Protein AF-A0A367JF82-F1 (afdb_monomer_lite)

Secondary structure (DSSP, 8-state):
-HHHHHHHHHHHHHHHHHHHHHHHHHHHHHSSHHHHHHHIIIIIHHHHHHHHHHHHHHHHHHHHH--GGGHHHHHHHHHHHHHHHHHHHHHHHHHHHHHHHHHHTT-TTHHHHH--

Organism: Rhizopus azygosporus (NCBI:txid86630)

Sequence (116 aa):
MAIKRMATDQLLFAPMGLVLFFTVMGLAETGKWEGVKEKFRDAYTPALITNYEVWPAVQFINFKWMPLQYRLPFVSSLGILWNAYLSWLNNASKQEEYVLSKLDKKDPNLEVIQSA

Structure (mmCIF, N/CA/C/O backbone):
data_AF-A0A367JF82-F1
#
_entry.id   AF-A0A367JF82-F1
#
loop_
_atom_site.group_PDB
_atom_site.id
_atom_site.type_symbol
_atom_site.label_atom_id
_atom_site.label_alt_id
_atom_site.label_comp_id
_atom_site.label_asym_id
_atom_site.label_entity_id
_atom_site.label_seq_id
_atom_site.pdbx_PDB_ins_code
_atom_site.Cartn_x
_atom_site.Cartn_y
_atom_site.Cartn_z
_atom_site.occupancy
_atom_site.B_iso_or_equiv
_atom_site.auth_seq_id
_atom_site.auth_comp_id
_atom_site.auth_asym_id
_atom_site.auth_atom_id
_atom_site.pdbx_PDB_model_num
ATOM 1 N N . MET A 1 1 ? 24.447 -8.808 -5.806 1.00 47.78 1 MET A N 1
ATOM 2 C CA . MET A 1 1 ? 24.189 -8.465 -4.383 1.00 47.78 1 MET A CA 1
ATOM 3 C C . MET A 1 1 ? 23.256 -7.266 -4.209 1.00 47.78 1 MET A C 1
ATOM 5 O O . MET A 1 1 ? 22.361 -7.358 -3.379 1.00 47.78 1 MET A O 1
ATOM 9 N N . ALA A 1 2 ? 23.391 -6.191 -4.997 1.00 52.75 2 ALA A N 1
ATOM 10 C CA . ALA A 1 2 ? 22.547 -4.992 -4.878 1.00 52.75 2 ALA A CA 1
ATOM 11 C C . ALA A 1 2 ? 21.037 -5.249 -5.071 1.00 52.75 2 ALA A C 1
ATOM 13 O O . ALA A 1 2 ? 20.241 -4.765 -4.281 1.00 52.75 2 ALA A O 1
ATOM 14 N N . ILE A 1 3 ? 20.640 -6.086 -6.039 1.00 54.09 3 ILE A N 1
ATOM 15 C CA . ILE A 1 3 ? 19.218 -6.375 -6.323 1.00 54.09 3 ILE A CA 1
ATOM 16 C C . ILE A 1 3 ? 18.534 -7.114 -5.162 1.00 54.09 3 ILE A C 1
ATOM 18 O O . ILE A 1 3 ? 17.391 -6.819 -4.847 1.00 54.09 3 ILE A O 1
ATOM 22 N N . LYS A 1 4 ? 19.238 -8.025 -4.473 1.00 47.69 4 LYS A N 1
ATOM 23 C CA . LYS A 1 4 ? 18.690 -8.746 -3.311 1.00 47.69 4 LYS A CA 1
ATOM 24 C C . LYS A 1 4 ? 18.482 -7.799 -2.126 1.00 47.69 4 LYS A C 1
ATOM 26 O O . LYS A 1 4 ? 17.432 -7.843 -1.511 1.00 47.69 4 LYS A O 1
ATOM 31 N N . ARG A 1 5 ? 19.435 -6.892 -1.867 1.00 53.84 5 ARG A N 1
ATOM 32 C CA . ARG A 1 5 ? 19.291 -5.831 -0.854 1.00 53.84 5 ARG A CA 1
ATOM 33 C C . ARG A 1 5 ? 18.180 -4.838 -1.204 1.00 53.84 5 ARG A C 1
ATOM 35 O O . ARG A 1 5 ? 17.398 -4.511 -0.331 1.00 53.84 5 ARG A O 1
ATOM 42 N N . MET A 1 6 ? 18.073 -4.425 -2.467 1.00 53.12 6 MET A N 1
ATOM 43 C CA . MET A 1 6 ? 17.038 -3.497 -2.938 1.00 53.12 6 MET A CA 1
ATOM 44 C C . MET A 1 6 ? 15.639 -4.122 -2.902 1.00 53.12 6 MET A C 1
ATOM 46 O O . MET A 1 6 ? 14.682 -3.455 -2.534 1.00 53.12 6 MET A O 1
ATOM 50 N N . ALA A 1 7 ? 15.520 -5.409 -3.240 1.00 56.19 7 ALA A N 1
ATOM 51 C CA . ALA A 1 7 ? 14.273 -6.153 -3.115 1.00 56.19 7 ALA A CA 1
ATOM 52 C C . ALA A 1 7 ? 13.877 -6.330 -1.645 1.00 56.19 7 ALA A C 1
ATOM 54 O O . ALA A 1 7 ? 12.709 -6.170 -1.323 1.00 56.19 7 ALA A O 1
ATOM 55 N N . THR A 1 8 ? 14.833 -6.607 -0.752 1.00 53.09 8 THR A N 1
ATOM 56 C CA . THR A 1 8 ? 14.589 -6.679 0.695 1.00 53.09 8 THR A CA 1
ATOM 57 C C . THR A 1 8 ? 14.208 -5.318 1.285 1.00 53.09 8 THR A C 1
ATOM 59 O O . THR A 1 8 ? 13.278 -5.267 2.080 1.00 53.09 8 THR A O 1
ATOM 62 N N . ASP A 1 9 ? 14.836 -4.224 0.848 1.00 52.16 9 ASP A N 1
ATOM 63 C CA . ASP A 1 9 ? 14.429 -2.865 1.228 1.00 52.16 9 ASP A CA 1
ATOM 64 C C . ASP A 1 9 ? 13.013 -2.563 0.731 1.00 52.16 9 ASP A C 1
ATOM 66 O O . ASP A 1 9 ? 12.164 -2.181 1.522 1.00 52.16 9 ASP A O 1
ATOM 70 N N . GLN A 1 10 ? 12.702 -2.813 -0.544 1.00 50.78 10 GLN A N 1
ATOM 71 C CA . GLN A 1 10 ? 11.373 -2.561 -1.120 1.00 50.78 10 GLN A CA 1
ATOM 72 C C . GLN A 1 10 ? 10.275 -3.447 -0.499 1.00 50.78 10 GLN A C 1
ATOM 74 O O . GLN A 1 10 ? 9.173 -2.965 -0.264 1.00 50.78 10 GLN A O 1
ATOM 79 N N . LEU A 1 11 ? 10.568 -4.714 -0.181 1.00 55.91 11 LEU A N 1
ATOM 80 C CA . LEU A 1 11 ? 9.612 -5.667 0.405 1.00 55.91 11 LEU A CA 1
ATOM 81 C C . LEU A 1 11 ? 9.409 -5.510 1.913 1.00 55.91 11 LEU A C 1
ATOM 83 O O . LEU A 1 11 ? 8.411 -6.019 2.412 1.00 55.91 11 LEU A O 1
ATOM 87 N N . LEU A 1 12 ? 10.325 -4.854 2.635 1.00 56.69 12 LEU A N 1
ATOM 88 C CA . LEU A 1 12 ? 10.176 -4.557 4.067 1.00 56.69 12 LEU A CA 1
ATOM 89 C C . LEU A 1 12 ? 9.693 -3.120 4.304 1.00 56.69 12 LEU A C 1
ATOM 91 O O . LEU A 1 12 ? 8.866 -2.900 5.187 1.00 56.69 12 LEU A O 1
ATOM 95 N N . PHE A 1 13 ? 10.120 -2.146 3.492 1.00 63.72 13 PHE A N 1
ATOM 96 C CA . PHE A 1 13 ? 9.597 -0.779 3.576 1.00 63.72 13 PHE A CA 1
ATOM 97 C C . PHE A 1 13 ? 8.172 -0.652 3.046 1.00 63.72 13 PHE A C 1
ATOM 99 O O . PHE A 1 13 ? 7.429 0.159 3.583 1.00 63.72 13 PHE A O 1
ATOM 106 N N . ALA A 1 14 ? 7.758 -1.424 2.035 1.00 63.47 14 ALA A N 1
ATOM 107 C CA . ALA A 1 14 ? 6.375 -1.385 1.553 1.00 63.47 14 ALA A CA 1
ATOM 108 C C . ALA A 1 14 ? 5.347 -1.797 2.630 1.00 63.47 14 ALA A C 1
ATOM 110 O O . ALA A 1 14 ? 4.432 -1.009 2.884 1.00 63.47 14 ALA A O 1
ATOM 111 N N . PRO A 1 15 ? 5.487 -2.946 3.326 1.00 64.88 15 PRO A N 1
ATOM 112 C CA . PRO A 1 15 ? 4.584 -3.301 4.414 1.00 64.88 15 PRO A CA 1
ATOM 113 C C . PRO A 1 15 ? 4.736 -2.350 5.599 1.00 64.88 15 PRO A C 1
ATOM 115 O O . PRO A 1 15 ? 3.719 -1.917 6.122 1.00 64.88 15 PRO A O 1
ATOM 118 N N . MET A 1 16 ? 5.948 -1.926 5.986 1.00 68.44 16 MET A N 1
ATOM 119 C CA . MET A 1 16 ? 6.095 -0.939 7.069 1.00 68.44 16 MET A CA 1
ATOM 120 C C . MET A 1 16 ? 5.489 0.429 6.723 1.00 68.44 16 MET A C 1
ATOM 122 O O . MET A 1 16 ? 4.905 1.077 7.587 1.00 68.44 16 MET A O 1
ATOM 126 N N . GLY A 1 17 ? 5.576 0.860 5.467 1.00 69.88 17 GLY A N 1
ATOM 127 C CA . GLY A 1 17 ? 4.958 2.087 4.973 1.00 69.88 17 GLY A CA 1
ATOM 128 C C . GLY A 1 17 ? 3.434 1.995 4.965 1.00 69.88 17 GLY A C 1
ATOM 129 O O . GLY A 1 17 ? 2.770 2.936 5.389 1.00 69.88 17 GLY A O 1
ATOM 130 N N . LEU A 1 18 ? 2.876 0.847 4.568 1.00 71.81 18 LEU A N 1
ATOM 131 C CA . LEU A 1 18 ? 1.442 0.563 4.676 1.00 71.81 18 LEU A CA 1
ATOM 132 C C . LEU A 1 18 ? 0.981 0.515 6.136 1.00 71.81 18 LEU A C 1
ATOM 134 O O . LEU A 1 18 ? -0.025 1.137 6.468 1.00 71.81 18 LEU A O 1
ATOM 138 N N . VAL A 1 19 ? 1.732 -0.159 7.015 1.00 75.50 19 VAL A N 1
ATOM 139 C CA . VAL A 1 19 ? 1.474 -0.197 8.464 1.00 75.50 19 VAL A CA 1
ATOM 140 C C . VAL A 1 19 ? 1.423 1.225 9.009 1.00 75.50 19 VAL A C 1
ATOM 142 O O . VAL A 1 19 ? 0.455 1.590 9.673 1.00 75.50 19 VAL A O 1
ATOM 145 N N . LEU A 1 20 ? 2.429 2.047 8.702 1.00 78.38 20 LEU A N 1
ATOM 146 C CA . LEU A 1 20 ? 2.506 3.428 9.168 1.00 78.38 20 LEU A CA 1
ATOM 147 C C . LEU A 1 20 ? 1.352 4.271 8.612 1.00 78.38 20 LEU A C 1
ATOM 149 O O . LEU A 1 20 ? 0.711 4.995 9.368 1.00 78.38 20 LEU A O 1
ATOM 153 N N . PHE A 1 21 ? 1.045 4.142 7.321 1.00 77.31 21 PHE A N 1
ATOM 154 C CA . PHE A 1 21 ? -0.040 4.871 6.665 1.00 77.31 21 PHE A CA 1
ATOM 155 C C . PHE A 1 21 ? -1.402 4.565 7.297 1.00 77.31 21 PHE A C 1
ATOM 157 O O . PHE A 1 21 ? -2.121 5.487 7.685 1.00 77.31 21 PHE A O 1
ATOM 164 N N . PHE A 1 22 ? -1.737 3.284 7.468 1.00 71.19 22 PHE A N 1
ATOM 165 C CA . PHE A 1 22 ? -2.996 2.879 8.094 1.00 71.19 22 PHE A CA 1
ATOM 166 C C . PHE A 1 22 ? -3.033 3.183 9.596 1.00 71.19 22 PHE A C 1
ATOM 168 O O . PHE A 1 22 ? -4.092 3.542 10.103 1.00 71.19 22 PHE A O 1
ATOM 175 N N . THR A 1 23 ? -1.896 3.128 10.297 1.00 75.25 23 THR A N 1
ATOM 176 C CA . THR A 1 23 ? -1.806 3.521 11.715 1.00 75.25 23 THR A CA 1
ATOM 177 C C . THR A 1 23 ? -2.059 5.018 11.892 1.00 75.25 23 THR A C 1
ATOM 179 O O . THR A 1 23 ? -2.869 5.409 12.731 1.00 75.25 23 THR A O 1
ATOM 182 N N . VAL A 1 24 ? -1.420 5.862 11.075 1.00 78.25 24 VAL A N 1
ATOM 183 C CA . VAL A 1 24 ? -1.610 7.320 11.109 1.00 78.25 24 VAL A CA 1
ATOM 184 C C . VAL A 1 24 ? -3.031 7.688 10.690 1.00 78.25 24 VAL A C 1
ATOM 186 O O . VAL A 1 24 ? -3.661 8.484 11.378 1.00 78.25 24 VAL A O 1
ATOM 189 N N . MET A 1 25 ? -3.578 7.084 9.628 1.00 72.06 25 MET A N 1
ATOM 190 C CA . MET A 1 25 ? -4.978 7.311 9.245 1.00 72.06 25 MET A CA 1
ATOM 191 C C . MET A 1 25 ? -5.969 6.829 10.303 1.00 72.06 25 MET A C 1
ATOM 193 O O . MET A 1 25 ? -6.969 7.498 10.531 1.00 72.06 25 MET A O 1
ATOM 197 N N . GLY A 1 26 ? -5.734 5.676 10.929 1.00 70.75 26 GLY A N 1
ATOM 198 C CA . GLY A 1 26 ? -6.596 5.171 11.996 1.00 70.75 26 GLY A CA 1
ATOM 199 C C . GLY A 1 26 ? -6.607 6.125 13.187 1.00 70.75 26 GLY A C 1
ATOM 200 O O . GLY A 1 26 ? -7.670 6.564 13.609 1.00 70.75 26 GLY A O 1
ATOM 201 N N . LEU A 1 27 ? -5.427 6.541 13.658 1.00 75.62 27 LEU A N 1
ATOM 202 C CA . LEU A 1 27 ? -5.308 7.498 14.761 1.00 75.62 27 LEU A CA 1
ATOM 203 C C . LEU A 1 27 ? -5.908 8.867 14.417 1.00 75.62 27 LEU A C 1
ATOM 205 O O . LEU A 1 27 ? -6.569 9.461 15.263 1.00 75.62 27 LEU A O 1
ATOM 209 N N . ALA A 1 28 ? -5.702 9.361 13.195 1.00 76.62 28 ALA A N 1
ATOM 210 C CA . ALA A 1 28 ? -6.226 10.653 12.759 1.00 76.62 28 ALA A CA 1
ATOM 211 C C . ALA A 1 28 ? -7.756 10.670 12.623 1.00 76.62 28 ALA A C 1
ATOM 213 O O . ALA A 1 28 ? -8.363 11.728 12.773 1.00 76.62 28 ALA A O 1
ATOM 214 N N . GLU A 1 29 ? -8.378 9.528 12.326 1.00 69.31 29 GLU A N 1
ATOM 215 C CA . GLU A 1 29 ? -9.815 9.461 12.059 1.00 69.31 29 GLU A CA 1
ATOM 216 C C . GLU A 1 29 ? -10.652 9.038 13.270 1.00 69.31 29 GLU A C 1
ATOM 218 O O . GLU A 1 29 ? -11.705 9.632 13.491 1.00 69.31 29 GLU A O 1
ATOM 223 N N . THR A 1 30 ? -10.202 8.071 14.077 1.00 65.31 30 THR A N 1
ATOM 224 C CA . THR A 1 30 ? -10.966 7.595 15.248 1.00 65.31 30 THR A CA 1
ATOM 225 C C . THR A 1 30 ? -10.414 8.099 16.580 1.00 65.31 30 THR A C 1
ATOM 227 O O . THR A 1 30 ? -11.107 8.031 17.597 1.00 65.31 30 THR A O 1
ATOM 230 N N . GLY A 1 31 ? -9.167 8.590 16.616 1.00 64.12 31 GLY A N 1
ATOM 231 C CA . GLY A 1 31 ? -8.501 9.048 17.844 1.00 64.12 31 GLY A CA 1
ATOM 232 C C . GLY A 1 31 ? -8.290 7.955 18.902 1.00 64.12 31 GLY A C 1
ATOM 233 O O . GLY A 1 31 ? -7.861 8.258 20.015 1.00 64.12 31 GLY A O 1
ATOM 234 N N . LYS A 1 32 ? -8.602 6.691 18.584 1.00 70.62 32 LYS A N 1
ATOM 235 C CA . LYS A 1 32 ? -8.599 5.551 19.510 1.00 70.62 32 LYS A CA 1
ATOM 236 C C . LYS A 1 32 ? -7.923 4.337 18.881 1.00 70.62 32 LYS A C 1
ATOM 238 O O . LYS A 1 32 ? -8.083 4.057 17.697 1.00 70.62 32 LYS A O 1
ATOM 243 N N . TRP A 1 33 ? -7.220 3.566 19.708 1.00 69.81 33 TRP A N 1
ATOM 244 C CA . TRP A 1 33 ? -6.513 2.354 19.282 1.00 69.81 33 TRP A CA 1
ATOM 245 C C . TRP A 1 33 ? -7.441 1.217 18.815 1.00 69.81 33 TRP A C 1
ATOM 247 O O . TRP A 1 33 ? -7.015 0.412 17.988 1.00 69.81 33 TRP A O 1
ATOM 257 N N . GLU A 1 34 ? -8.697 1.160 19.281 1.00 66.75 34 GLU A N 1
ATOM 258 C CA . GLU A 1 34 ? -9.701 0.201 18.781 1.00 66.75 34 GLU A CA 1
ATOM 259 C C . GLU A 1 34 ? -9.950 0.376 17.275 1.00 66.75 34 GLU A C 1
ATOM 261 O O . GLU A 1 34 ? -9.801 -0.577 16.512 1.00 66.75 34 GLU A O 1
ATOM 266 N N . GLY A 1 35 ? -10.233 1.606 16.830 1.00 64.56 35 GLY A N 1
ATOM 267 C CA . GL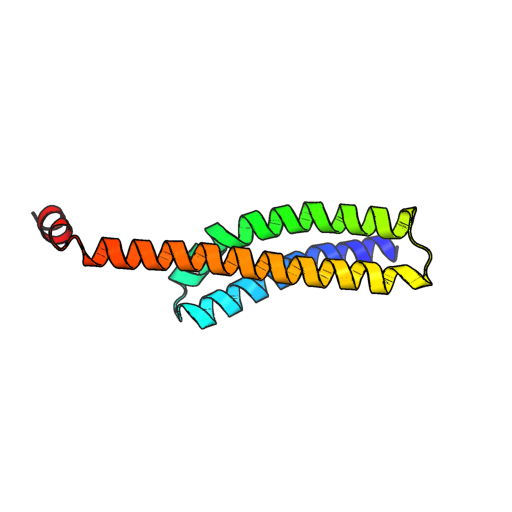Y A 1 35 ? -10.517 1.888 15.419 1.00 64.56 35 GLY A CA 1
ATOM 268 C C . GLY A 1 35 ? -9.294 1.714 14.514 1.00 64.56 35 GLY A C 1
ATOM 269 O O . GLY A 1 35 ? -9.424 1.407 13.332 1.00 64.56 35 GLY A O 1
ATOM 270 N N . VAL A 1 36 ? -8.081 1.829 15.071 1.00 68.75 36 VAL A N 1
ATOM 271 C CA . VAL A 1 36 ? -6.842 1.478 14.357 1.00 68.75 36 VAL A CA 1
ATOM 272 C C . VAL A 1 36 ? -6.793 -0.022 14.063 1.00 68.75 36 VAL A C 1
ATOM 274 O O . VAL A 1 36 ? -6.476 -0.395 12.937 1.00 68.75 36 VAL A O 1
ATOM 277 N N . LYS A 1 37 ? -7.110 -0.882 15.044 1.00 68.25 37 LYS A N 1
ATOM 278 C CA . LYS A 1 37 ? -7.111 -2.347 14.868 1.00 68.25 37 LYS A CA 1
ATOM 279 C C . LYS A 1 37 ? -8.162 -2.809 13.866 1.00 68.25 37 LYS A C 1
ATOM 281 O O . LYS A 1 37 ? -7.868 -3.691 13.062 1.00 68.25 37 LYS A O 1
ATOM 286 N N . GLU A 1 38 ? -9.350 -2.220 13.908 1.00 69.00 38 GLU A N 1
ATOM 287 C CA . GLU A 1 38 ? -10.451 -2.576 13.011 1.00 69.00 38 GLU A CA 1
ATOM 288 C C . GLU A 1 38 ? -10.116 -2.223 11.557 1.00 69.00 38 GLU A C 1
ATOM 290 O O . GLU A 1 38 ? -10.101 -3.099 10.692 1.00 69.00 38 GLU A O 1
ATOM 295 N N . LYS A 1 39 ? -9.619 -1.004 11.310 1.00 68.31 39 LYS A N 1
ATOM 296 C CA . LYS A 1 39 ? -9.049 -0.633 10.004 1.00 68.31 39 LYS A CA 1
ATOM 297 C C . LYS A 1 39 ? -7.893 -1.516 9.560 1.00 68.31 39 LYS A C 1
ATOM 299 O O . LYS A 1 39 ? -7.730 -1.772 8.366 1.00 68.31 39 LYS A O 1
ATOM 304 N N . PHE A 1 40 ? -7.061 -1.959 10.495 1.00 70.94 40 PHE A N 1
ATOM 305 C CA . PHE A 1 40 ? -5.971 -2.871 10.181 1.00 70.94 40 PHE A CA 1
ATOM 306 C C . PHE A 1 40 ? -6.487 -4.237 9.710 1.00 70.94 40 PHE A C 1
ATOM 308 O O . PHE A 1 40 ? -5.926 -4.862 8.812 1.00 70.94 40 PHE A O 1
ATOM 315 N N . ARG A 1 41 ? -7.580 -4.722 10.290 1.00 68.88 41 ARG A N 1
ATOM 316 C CA . ARG A 1 41 ? -8.191 -5.966 9.832 1.00 68.88 41 ARG A CA 1
ATOM 317 C C . ARG A 1 41 ? -8.830 -5.780 8.455 1.00 68.88 41 ARG A C 1
ATOM 319 O O . ARG A 1 41 ? -8.532 -6.564 7.550 1.00 68.88 41 ARG A O 1
ATOM 326 N N . ASP A 1 42 ? -9.615 -4.719 8.295 1.00 71.75 42 ASP A N 1
ATOM 327 C CA . ASP A 1 42 ? -10.560 -4.592 7.182 1.00 71.75 42 ASP A CA 1
ATOM 328 C C . ASP A 1 42 ? -9.940 -3.940 5.935 1.00 71.75 42 ASP A C 1
ATOM 330 O O . ASP A 1 42 ? -10.232 -4.345 4.812 1.00 71.75 42 ASP A O 1
ATOM 334 N N . ALA A 1 43 ? -9.017 -2.987 6.101 1.00 72.75 43 ALA A N 1
ATOM 335 C CA . ALA A 1 43 ? -8.360 -2.296 4.989 1.00 72.75 43 ALA A CA 1
ATOM 336 C C . ALA A 1 43 ? -6.902 -2.735 4.782 1.00 72.75 43 ALA A C 1
ATOM 338 O O . ALA A 1 43 ? -6.448 -2.875 3.646 1.00 72.75 43 ALA A O 1
ATOM 339 N N . TYR A 1 44 ? -6.140 -2.988 5.849 1.00 73.94 44 TYR A N 1
ATOM 340 C CA . TYR A 1 44 ? -4.718 -3.307 5.683 1.00 73.94 44 TYR A CA 1
ATOM 341 C C . TYR A 1 44 ? -4.491 -4.691 5.063 1.00 73.94 44 TYR A C 1
ATOM 343 O O . TYR A 1 44 ? -3.632 -4.810 4.194 1.00 73.94 44 TYR A O 1
ATOM 351 N N . THR A 1 45 ? -5.280 -5.713 5.404 1.00 75.38 45 THR A N 1
ATOM 352 C CA . THR A 1 45 ? -5.141 -7.058 4.808 1.00 75.38 45 THR A CA 1
ATOM 353 C C . THR A 1 45 ? -5.346 -7.064 3.281 1.00 75.38 45 THR A C 1
ATOM 355 O O . THR A 1 45 ? -4.432 -7.494 2.569 1.00 75.38 45 THR A O 1
ATOM 358 N N . PRO A 1 46 ? -6.469 -6.554 2.730 1.00 79.00 46 PRO A N 1
ATOM 359 C CA . PRO A 1 46 ? -6.643 -6.473 1.279 1.00 79.00 46 PRO A CA 1
ATOM 360 C C . PRO A 1 46 ? -5.634 -5.526 0.618 1.00 79.00 46 PRO A C 1
ATOM 362 O O . PRO A 1 46 ? -5.126 -5.847 -0.459 1.00 79.00 46 PRO A O 1
ATOM 365 N N . ALA A 1 47 ? -5.272 -4.404 1.254 1.00 78.94 47 ALA A N 1
ATOM 366 C CA . ALA A 1 47 ? -4.230 -3.519 0.729 1.00 78.94 47 ALA A CA 1
ATOM 367 C C . ALA A 1 47 ? -2.875 -4.224 0.635 1.00 78.94 47 ALA A C 1
ATOM 369 O O . ALA A 1 47 ? -2.184 -4.076 -0.367 1.00 78.94 47 ALA A O 1
ATOM 370 N N . LEU A 1 48 ? -2.503 -5.004 1.648 1.00 79.12 48 LEU A N 1
ATOM 371 C CA . LEU A 1 48 ? -1.235 -5.717 1.708 1.00 79.12 48 LEU A CA 1
ATOM 372 C C . LEU A 1 48 ? -1.155 -6.799 0.626 1.00 79.12 48 LEU A C 1
ATOM 374 O O . LEU A 1 48 ? -0.166 -6.853 -0.101 1.00 79.12 48 LEU A O 1
ATOM 378 N N . ILE A 1 49 ? -2.206 -7.610 0.472 1.00 80.06 49 ILE A N 1
ATOM 379 C CA . ILE A 1 49 ? -2.280 -8.633 -0.584 1.00 80.06 49 ILE A CA 1
ATOM 380 C C . ILE A 1 49 ? -2.177 -7.973 -1.962 1.00 80.06 49 ILE A C 1
ATOM 382 O O . ILE A 1 49 ? -1.311 -8.333 -2.757 1.00 80.06 49 ILE A O 1
ATOM 386 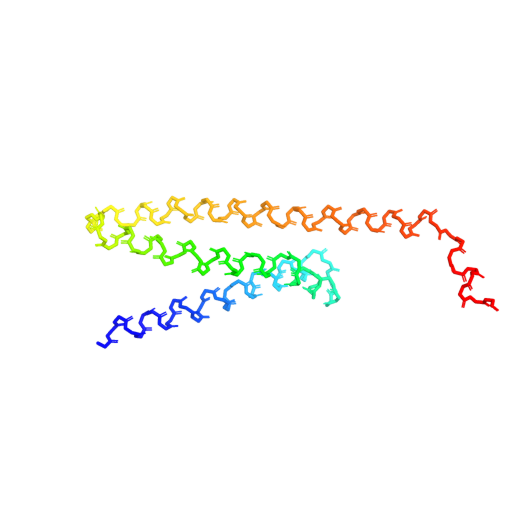N N . THR A 1 50 ? -2.978 -6.932 -2.206 1.00 81.56 50 THR A N 1
ATOM 387 C CA . THR A 1 50 ? -2.953 -6.201 -3.482 1.00 81.56 50 THR A CA 1
ATOM 388 C C . THR A 1 50 ? -1.576 -5.581 -3.734 1.00 81.56 50 THR A C 1
ATOM 390 O O . THR A 1 50 ? -1.089 -5.589 -4.859 1.00 81.56 50 THR A O 1
ATOM 393 N N . ASN A 1 51 ? -0.900 -5.075 -2.698 1.00 80.62 51 ASN A N 1
ATOM 394 C CA . ASN A 1 51 ? 0.450 -4.528 -2.811 1.00 80.62 51 ASN A CA 1
ATOM 395 C C . ASN A 1 51 ? 1.451 -5.619 -3.241 1.00 80.62 51 ASN A C 1
ATOM 397 O O . ASN A 1 51 ? 2.215 -5.418 -4.188 1.00 80.62 51 ASN A O 1
ATOM 401 N N . TYR A 1 52 ? 1.397 -6.795 -2.611 1.00 75.94 52 TYR A N 1
ATOM 402 C CA . TYR A 1 52 ? 2.259 -7.926 -2.957 1.00 75.94 52 TYR A CA 1
ATOM 403 C C . TYR A 1 52 ? 1.973 -8.535 -4.333 1.00 75.94 52 TYR A C 1
ATOM 405 O O . TYR A 1 52 ? 2.863 -9.167 -4.891 1.00 75.94 52 TYR A O 1
ATOM 413 N N . GLU A 1 53 ? 0.792 -8.337 -4.912 1.00 81.44 53 GLU A N 1
ATOM 414 C CA . GLU A 1 53 ? 0.492 -8.776 -6.281 1.00 81.44 53 GLU A CA 1
ATOM 415 C C . GLU A 1 53 ? 0.860 -7.709 -7.320 1.00 81.44 53 GLU A C 1
ATOM 417 O O . GLU A 1 53 ? 1.559 -7.984 -8.301 1.00 81.44 53 GLU A O 1
ATOM 422 N N . VAL A 1 54 ? 0.433 -6.466 -7.084 1.00 80.75 54 VAL A N 1
ATOM 423 C CA . VAL A 1 54 ? 0.591 -5.357 -8.028 1.00 80.75 54 VAL A CA 1
ATOM 424 C C . VAL A 1 54 ? 2.058 -4.985 -8.181 1.00 80.75 54 VAL A C 1
ATOM 426 O O . VAL A 1 54 ? 2.533 -4.880 -9.309 1.00 80.75 54 VAL A O 1
ATOM 429 N N . TRP A 1 55 ? 2.815 -4.811 -7.096 1.00 79.38 55 TRP A N 1
ATOM 430 C CA . TRP A 1 55 ? 4.183 -4.300 -7.219 1.00 79.38 55 TRP A CA 1
ATOM 431 C C . TRP A 1 55 ? 5.140 -5.263 -7.925 1.00 79.38 55 TRP A C 1
ATOM 433 O O . TRP A 1 55 ? 5.857 -4.798 -8.812 1.00 79.38 55 TRP A O 1
ATOM 443 N N . PRO A 1 56 ? 5.159 -6.579 -7.647 1.00 78.44 56 PRO A N 1
ATOM 444 C CA . PRO A 1 56 ? 5.962 -7.516 -8.428 1.00 78.44 56 PRO A CA 1
ATOM 445 C C . PRO A 1 56 ? 5.557 -7.566 -9.902 1.00 78.44 56 PRO A C 1
ATOM 447 O O . PRO A 1 56 ? 6.439 -7.586 -10.761 1.00 78.44 56 PRO A O 1
ATOM 450 N N . ALA A 1 57 ? 4.257 -7.513 -10.214 1.00 82.56 57 ALA A N 1
ATOM 451 C CA . ALA A 1 57 ? 3.784 -7.450 -11.597 1.00 82.56 57 ALA A CA 1
ATOM 452 C C . ALA A 1 57 ? 4.246 -6.160 -12.299 1.00 82.56 57 ALA A C 1
ATOM 454 O O . ALA A 1 57 ? 4.770 -6.199 -13.415 1.00 82.56 57 ALA A O 1
ATOM 455 N N . VAL A 1 58 ? 4.139 -5.019 -11.617 1.00 81.00 58 VAL A N 1
ATOM 456 C CA . VAL A 1 58 ? 4.602 -3.712 -12.097 1.00 81.00 58 VAL A CA 1
ATOM 457 C C . VAL A 1 58 ? 6.109 -3.707 -12.316 1.00 81.00 58 VAL A C 1
ATOM 459 O O . VAL A 1 58 ? 6.565 -3.282 -13.375 1.00 81.00 58 VAL A O 1
ATOM 462 N N . GLN A 1 59 ? 6.892 -4.210 -11.360 1.00 78.12 59 GLN A N 1
ATOM 463 C CA . GLN A 1 59 ? 8.346 -4.321 -11.481 1.00 78.12 59 GLN A CA 1
ATOM 464 C C . GLN A 1 59 ? 8.732 -5.261 -12.629 1.00 78.12 59 GLN A C 1
ATOM 466 O O . GLN A 1 59 ? 9.637 -4.948 -13.402 1.00 78.12 59 GLN A O 1
ATOM 471 N N . PHE A 1 60 ? 8.014 -6.373 -12.809 1.00 82.69 60 PHE A N 1
ATOM 472 C CA . PHE A 1 60 ? 8.236 -7.291 -13.923 1.00 82.69 60 PHE A CA 1
ATOM 473 C C . PHE A 1 60 ? 8.007 -6.613 -15.279 1.00 82.69 60 PHE A C 1
ATOM 475 O O . PHE A 1 60 ? 8.872 -6.690 -16.154 1.00 82.69 60 PHE A O 1
ATOM 482 N N . ILE A 1 61 ? 6.891 -5.898 -15.449 1.00 81.75 61 ILE A N 1
ATOM 483 C CA . ILE A 1 61 ? 6.605 -5.131 -16.673 1.00 81.75 61 ILE A CA 1
ATOM 484 C C . ILE A 1 61 ? 7.662 -4.040 -16.877 1.00 81.75 61 ILE A C 1
ATOM 486 O O . ILE A 1 61 ? 8.185 -3.874 -17.979 1.00 81.75 61 ILE A O 1
ATOM 490 N N . ASN A 1 62 ? 8.037 -3.343 -15.808 1.00 78.06 62 ASN A N 1
ATOM 491 C CA . ASN A 1 62 ? 9.015 -2.267 -15.849 1.00 78.06 62 ASN A CA 1
ATOM 492 C C . ASN A 1 62 ? 10.403 -2.756 -16.319 1.00 78.06 62 ASN A C 1
ATOM 494 O O . ASN A 1 62 ? 11.010 -2.177 -17.218 1.00 78.06 62 ASN A O 1
ATOM 498 N N . PHE A 1 63 ? 10.901 -3.873 -15.789 1.00 77.00 63 PHE A N 1
ATOM 499 C CA . PHE A 1 63 ? 12.209 -4.386 -16.207 1.00 77.00 63 PHE A CA 1
ATOM 500 C C . PHE A 1 63 ? 12.185 -5.115 -17.551 1.00 77.00 63 PHE A C 1
ATOM 502 O O . PHE A 1 63 ? 13.191 -5.076 -18.261 1.00 77.00 63 PHE A O 1
ATOM 509 N N . LYS A 1 64 ? 11.070 -5.764 -17.911 1.00 80.56 64 LYS A N 1
ATOM 510 C CA . LYS A 1 64 ? 10.978 -6.575 -19.134 1.00 80.56 64 LYS A CA 1
ATOM 511 C C . LYS A 1 64 ? 10.557 -5.774 -20.372 1.00 80.56 64 LYS A C 1
ATOM 513 O O . LYS A 1 64 ? 11.036 -6.084 -21.456 1.00 80.56 64 LYS A O 1
ATOM 518 N N . TRP A 1 65 ? 9.683 -4.776 -20.235 1.00 76.62 65 TRP A N 1
ATOM 519 C CA . TRP A 1 65 ? 9.083 -4.067 -21.377 1.00 76.62 65 TRP A CA 1
ATOM 520 C C . TRP A 1 65 ? 9.499 -2.595 -21.476 1.00 76.62 65 TRP A C 1
ATOM 522 O O . TRP A 1 65 ? 9.439 -2.028 -22.564 1.00 76.62 65 TRP A O 1
ATOM 532 N N . MET A 1 66 ? 9.931 -1.962 -20.379 1.00 78.00 66 MET A N 1
ATOM 533 C CA . MET A 1 66 ? 10.125 -0.510 -20.347 1.00 78.00 66 MET A CA 1
ATOM 534 C C . MET A 1 66 ? 11.597 -0.079 -20.514 1.00 78.00 66 MET A C 1
ATOM 536 O O . MET A 1 66 ? 12.458 -0.446 -19.697 1.00 78.00 66 MET A O 1
ATOM 540 N N . PRO A 1 67 ? 11.902 0.771 -21.519 1.00 76.56 67 PRO A N 1
ATOM 541 C CA . PRO A 1 67 ? 13.202 1.427 -21.654 1.00 76.56 67 PRO A CA 1
ATOM 542 C C . PRO A 1 67 ? 13.491 2.326 -20.448 1.00 76.56 67 PRO A C 1
ATOM 544 O O . PRO A 1 67 ? 12.569 2.917 -19.886 1.00 76.56 67 PRO A O 1
ATOM 547 N N . LEU A 1 68 ? 14.771 2.479 -20.082 1.00 76.94 68 LEU A N 1
ATOM 548 C CA . LEU A 1 68 ? 15.227 3.162 -18.857 1.00 76.94 68 LEU A CA 1
ATOM 549 C C . LEU A 1 68 ? 14.539 4.521 -18.612 1.00 76.94 68 LEU A C 1
ATOM 551 O O . LEU A 1 68 ? 14.111 4.810 -17.499 1.00 76.94 68 LEU A O 1
ATOM 555 N N . GLN A 1 69 ? 14.377 5.312 -19.672 1.00 81.31 69 GLN A N 1
ATOM 556 C CA . GLN A 1 69 ? 13.787 6.653 -19.653 1.00 81.31 69 GLN A CA 1
ATOM 557 C C . GLN A 1 69 ? 12.277 6.697 -19.363 1.00 81.31 69 GLN A C 1
ATOM 559 O O . GLN A 1 69 ? 11.787 7.691 -18.836 1.00 81.31 69 GLN A O 1
ATOM 564 N N . TYR A 1 70 ? 11.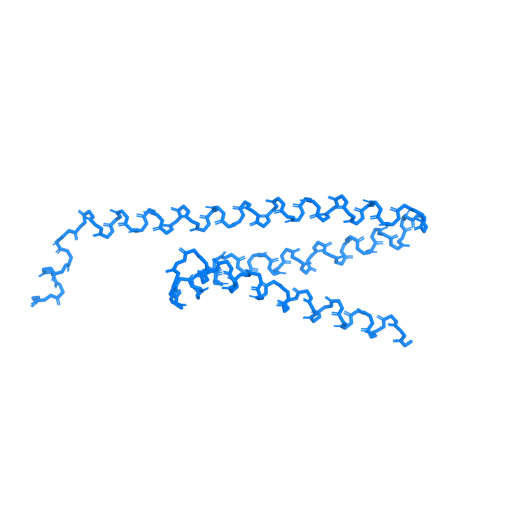537 5.622 -19.639 1.00 83.62 70 TYR A N 1
ATOM 565 C CA . TYR A 1 70 ? 10.089 5.573 -19.408 1.00 83.62 70 TYR A CA 1
ATOM 566 C C . TYR A 1 70 ? 9.709 4.879 -18.089 1.00 83.62 70 TYR A C 1
ATOM 568 O O . TYR A 1 70 ? 8.554 4.929 -17.666 1.00 83.62 70 TYR A O 1
ATOM 576 N N . ARG A 1 71 ? 10.667 4.248 -17.398 1.00 80.00 71 ARG A N 1
ATOM 577 C CA . ARG A 1 71 ? 10.415 3.512 -16.146 1.00 80.00 71 ARG A CA 1
ATOM 578 C C . ARG A 1 71 ? 9.821 4.391 -15.052 1.00 80.00 71 ARG A C 1
ATOM 580 O O . ARG A 1 71 ? 8.915 3.958 -14.345 1.00 80.00 71 ARG A O 1
ATOM 587 N N . LEU A 1 72 ? 10.335 5.615 -14.932 1.00 78.81 72 LEU A N 1
ATOM 588 C CA . LEU A 1 72 ? 9.894 6.580 -13.932 1.00 78.81 72 LEU A CA 1
ATOM 589 C C . LEU A 1 72 ? 8.443 7.034 -14.169 1.00 78.81 72 LEU A C 1
ATOM 591 O O . LEU A 1 72 ? 7.633 6.811 -13.272 1.00 78.81 72 LEU A O 1
ATOM 595 N N . PRO A 1 73 ? 8.061 7.577 -15.347 1.00 84.62 73 PRO A N 1
ATOM 596 C CA . PRO A 1 73 ? 6.679 7.998 -15.572 1.00 84.62 73 PRO A CA 1
ATOM 597 C C . PRO A 1 73 ? 5.673 6.846 -15.449 1.00 84.62 73 PRO A C 1
ATOM 599 O O . PRO A 1 73 ? 4.598 7.051 -14.899 1.00 84.62 73 PRO A O 1
ATOM 602 N N . PHE A 1 74 ? 6.027 5.623 -15.861 1.00 82.38 74 PHE A N 1
ATOM 603 C CA . PHE A 1 74 ? 5.155 4.452 -15.706 1.00 82.38 74 PHE A CA 1
ATOM 604 C C . PHE A 1 74 ? 4.868 4.104 -14.242 1.00 82.38 74 PHE A C 1
ATOM 606 O O . PHE A 1 74 ? 3.709 3.947 -13.855 1.00 82.38 74 PHE A O 1
ATOM 613 N N . VAL A 1 75 ? 5.912 4.026 -13.409 1.00 82.06 75 VAL A N 1
ATOM 614 C CA . VAL A 1 75 ? 5.746 3.768 -11.970 1.00 82.06 75 VAL A CA 1
ATOM 615 C C . VAL A 1 75 ? 4.989 4.907 -11.301 1.00 82.06 75 VAL A C 1
ATOM 617 O O . VAL A 1 75 ? 4.134 4.649 -10.459 1.00 82.06 75 VAL A O 1
ATOM 620 N N . SER A 1 76 ? 5.241 6.155 -11.697 1.00 83.88 76 SER A N 1
ATOM 621 C CA . SER A 1 76 ? 4.504 7.310 -11.183 1.00 83.88 76 SER A CA 1
ATOM 622 C C . SER A 1 76 ? 3.012 7.252 -11.527 1.00 83.88 76 SER A C 1
ATOM 624 O O . SER A 1 76 ? 2.190 7.482 -10.642 1.00 83.88 76 SER A O 1
ATOM 626 N N . SER A 1 77 ? 2.631 6.888 -12.758 1.00 88.56 77 SER A N 1
ATOM 627 C CA . SER A 1 77 ? 1.219 6.718 -13.138 1.00 88.56 77 SER A CA 1
ATOM 628 C C . SER A 1 77 ? 0.525 5.632 -12.314 1.00 88.56 77 SER A C 1
ATOM 630 O O . SER A 1 77 ? -0.579 5.841 -11.811 1.00 88.56 77 SER A O 1
ATOM 632 N N . LEU A 1 78 ? 1.189 4.493 -12.114 1.00 87.62 78 LEU A N 1
ATOM 633 C CA . LEU A 1 78 ? 0.678 3.423 -11.255 1.00 87.62 78 LEU A CA 1
ATOM 634 C C . LEU A 1 78 ? 0.618 3.840 -9.782 1.00 87.62 78 LEU A C 1
ATOM 636 O O . LEU A 1 78 ? -0.302 3.444 -9.075 1.00 87.62 78 LEU A O 1
ATOM 640 N N . GLY A 1 79 ? 1.537 4.694 -9.332 1.00 85.31 79 GLY A N 1
ATOM 641 C CA . GLY A 1 79 ? 1.495 5.302 -8.006 1.00 85.31 79 GLY A CA 1
ATOM 642 C C . GLY A 1 79 ? 0.248 6.163 -7.792 1.00 85.31 79 GLY A C 1
ATOM 643 O O . GLY A 1 79 ? -0.345 6.120 -6.716 1.00 85.31 79 GLY A O 1
ATOM 644 N N . ILE A 1 80 ? -0.205 6.903 -8.806 1.00 88.50 80 ILE A N 1
ATOM 645 C CA . ILE A 1 80 ? -1.462 7.668 -8.724 1.00 88.50 80 ILE A CA 1
ATOM 646 C C . ILE A 1 80 ? -2.653 6.714 -8.577 1.00 88.50 80 ILE A C 1
ATOM 648 O O . ILE A 1 80 ? -3.488 6.910 -7.694 1.00 88.50 80 ILE A O 1
ATOM 652 N N . LEU A 1 81 ? -2.700 5.652 -9.387 1.00 88.62 81 LEU A N 1
ATOM 653 C CA . LEU A 1 81 ? -3.742 4.624 -9.288 1.00 88.62 81 LEU A CA 1
ATOM 654 C C . LEU A 1 81 ? -3.734 3.934 -7.918 1.00 88.62 81 LEU A C 1
ATOM 656 O O . LEU A 1 81 ? -4.794 3.701 -7.341 1.00 88.62 81 LEU A O 1
ATOM 660 N N . TRP A 1 82 ? -2.551 3.674 -7.359 1.00 84.69 82 TRP A N 1
ATOM 661 C CA . TRP A 1 82 ? -2.397 3.113 -6.019 1.00 84.69 82 TRP A CA 1
ATOM 662 C C . TRP A 1 82 ? -2.954 4.040 -4.933 1.00 84.69 82 TRP A C 1
ATOM 664 O O . TRP A 1 82 ? -3.680 3.592 -4.049 1.00 84.69 82 TRP A O 1
ATOM 674 N N . ASN A 1 83 ? -2.682 5.344 -5.017 1.00 83.88 83 ASN A N 1
ATOM 675 C CA . ASN A 1 83 ? -3.248 6.319 -4.081 1.00 83.88 83 ASN A CA 1
ATOM 676 C C . ASN A 1 83 ? -4.777 6.416 -4.204 1.00 83.88 83 ASN A C 1
ATOM 678 O O . ASN A 1 83 ? -5.468 6.497 -3.188 1.00 83.88 83 ASN A O 1
ATOM 682 N N . ALA A 1 84 ? -5.320 6.350 -5.423 1.00 86.25 84 ALA A N 1
ATOM 683 C CA . ALA A 1 84 ? -6.765 6.297 -5.638 1.00 86.25 84 ALA A CA 1
ATOM 684 C C . ALA A 1 84 ? -7.389 5.025 -5.032 1.00 86.25 84 ALA A C 1
ATOM 686 O O . ALA A 1 84 ? -8.422 5.104 -4.369 1.00 86.25 84 ALA A O 1
ATOM 687 N N . TYR A 1 85 ? -6.730 3.872 -5.186 1.00 84.69 85 TYR A N 1
ATOM 688 C CA . TYR A 1 85 ? -7.149 2.611 -4.573 1.00 84.69 85 TYR A CA 1
ATOM 689 C C . TYR A 1 85 ? -7.150 2.679 -3.040 1.00 84.69 85 TYR A C 1
ATOM 691 O O . TYR A 1 85 ? -8.145 2.325 -2.409 1.00 84.69 85 TYR A O 1
ATOM 699 N N . LEU A 1 86 ? -6.077 3.201 -2.435 1.00 80.75 86 LEU A N 1
ATOM 700 C CA . LEU A 1 86 ? -6.009 3.400 -0.984 1.00 80.75 86 LEU A CA 1
ATOM 701 C C . LEU A 1 86 ? -7.110 4.342 -0.483 1.00 80.75 86 LEU A C 1
ATOM 703 O O . LEU A 1 86 ? -7.698 4.089 0.567 1.00 80.75 86 LEU A O 1
ATOM 707 N N . SER A 1 87 ? -7.420 5.402 -1.235 1.00 83.06 87 SER A N 1
ATOM 708 C CA . SER A 1 87 ? -8.517 6.316 -0.905 1.00 83.06 87 SER A CA 1
ATOM 709 C C . SER A 1 87 ? -9.877 5.613 -0.941 1.00 83.06 87 SER A C 1
ATOM 711 O O . SER A 1 87 ? -10.673 5.777 -0.016 1.00 83.06 87 SER A O 1
ATOM 713 N N . TRP A 1 88 ? -10.128 4.787 -1.961 1.00 83.81 88 TRP A N 1
ATOM 714 C CA . TRP A 1 88 ? -11.354 3.994 -2.062 1.00 83.81 88 TRP A CA 1
ATOM 715 C C . TRP A 1 88 ? -11.499 3.012 -0.898 1.00 83.81 88 TRP A C 1
ATOM 717 O O . TRP A 1 88 ? -12.545 2.981 -0.251 1.00 83.81 88 TRP A O 1
ATOM 727 N N . LEU A 1 89 ? -10.434 2.280 -0.573 1.00 81.25 89 LEU A N 1
ATOM 728 C CA . LEU A 1 89 ? -10.435 1.322 0.528 1.00 81.25 89 LEU A CA 1
ATOM 729 C C . LEU A 1 89 ? -10.640 2.008 1.888 1.00 81.25 89 LEU A C 1
ATOM 731 O O . LEU A 1 89 ? -11.395 1.521 2.730 1.00 81.25 89 LEU A O 1
ATOM 735 N N . ASN A 1 90 ? -10.037 3.185 2.082 1.00 77.62 90 ASN A N 1
ATOM 736 C CA . ASN A 1 90 ? -10.258 3.987 3.281 1.00 77.62 90 ASN A CA 1
ATOM 737 C C . ASN A 1 90 ? -11.719 4.462 3.386 1.00 77.62 90 ASN A C 1
ATOM 739 O O . ASN A 1 90 ? -12.311 4.393 4.460 1.00 77.62 90 ASN A O 1
ATOM 743 N N . ASN A 1 91 ? -12.329 4.894 2.278 1.00 79.50 91 ASN A N 1
ATOM 744 C CA . ASN A 1 91 ? -13.739 5.297 2.261 1.00 79.50 91 ASN A CA 1
ATOM 745 C C . ASN A 1 91 ? -14.697 4.123 2.516 1.00 79.50 91 ASN A C 1
ATOM 747 O O . ASN A 1 91 ? -15.681 4.306 3.230 1.00 79.50 91 ASN A O 1
ATOM 751 N N . ALA A 1 92 ? -14.401 2.929 1.993 1.00 75.44 92 ALA A N 1
ATOM 752 C CA . ALA A 1 92 ? -15.196 1.730 2.254 1.00 75.44 92 ALA A CA 1
ATOM 753 C C . ALA A 1 92 ? -15.221 1.387 3.756 1.00 75.44 92 ALA A C 1
ATOM 755 O O . ALA A 1 92 ? -16.298 1.194 4.315 1.00 75.44 92 ALA A O 1
ATOM 756 N N . SER A 1 93 ? -14.061 1.433 4.427 1.00 71.25 93 SER A N 1
ATOM 757 C CA . SER A 1 93 ? -13.977 1.197 5.879 1.00 71.25 93 SER A CA 1
ATOM 758 C C . SER A 1 93 ? -14.756 2.233 6.710 1.00 71.25 93 SER A C 1
ATOM 760 O O . SER A 1 93 ? -15.469 1.872 7.642 1.00 71.25 93 SER A O 1
ATOM 762 N N . LYS A 1 94 ? -14.724 3.520 6.324 1.00 70.50 94 LYS A N 1
ATOM 763 C CA . LYS A 1 94 ? -15.512 4.583 6.986 1.00 70.50 94 LYS A CA 1
ATOM 764 C C . LYS A 1 94 ? -17.017 4.354 6.913 1.00 70.50 94 LYS A C 1
ATOM 766 O O . LYS A 1 94 ? -17.749 4.716 7.833 1.00 70.50 94 LYS A O 1
ATOM 771 N N . GLN A 1 95 ? -17.495 3.833 5.786 1.00 77.31 95 GLN A N 1
ATOM 772 C CA . GLN A 1 95 ? -18.921 3.625 5.564 1.00 77.31 95 GLN A CA 1
ATOM 773 C C . GLN A 1 95 ? -19.472 2.523 6.476 1.00 77.31 95 GLN A C 1
ATOM 775 O O . GLN A 1 95 ? -20.575 2.671 7.003 1.00 77.31 95 GLN A O 1
ATOM 780 N N . GLU A 1 96 ? -18.699 1.462 6.701 1.00 74.56 96 GLU A N 1
ATOM 781 C CA . GLU A 1 96 ? -19.054 0.370 7.610 1.00 74.56 96 GLU A CA 1
ATOM 782 C C . GLU A 1 96 ? -19.128 0.852 9.068 1.00 74.56 96 GLU A C 1
ATOM 784 O O . GLU A 1 96 ? -20.152 0.657 9.726 1.00 74.56 96 GLU A O 1
ATOM 789 N N . GLU A 1 97 ? -18.128 1.612 9.530 1.00 73.56 97 GLU A N 1
ATOM 790 C CA . GLU A 1 97 ? -18.110 2.199 10.879 1.00 73.56 97 GLU A CA 1
ATOM 791 C C . GLU A 1 97 ? -19.291 3.166 11.113 1.00 73.56 97 GLU A C 1
ATOM 793 O O . GLU A 1 97 ? -19.949 3.134 12.158 1.00 73.56 97 GLU A O 1
ATOM 798 N N . TYR A 1 98 ? -19.650 3.981 10.111 1.00 77.56 98 TYR A N 1
ATOM 799 C CA . TYR A 1 98 ? -20.832 4.849 10.180 1.00 77.56 98 TYR A CA 1
ATOM 800 C C . TYR A 1 98 ? -22.132 4.050 10.341 1.00 77.56 98 TYR A C 1
ATOM 802 O O . TYR A 1 98 ? -22.968 4.408 11.177 1.00 7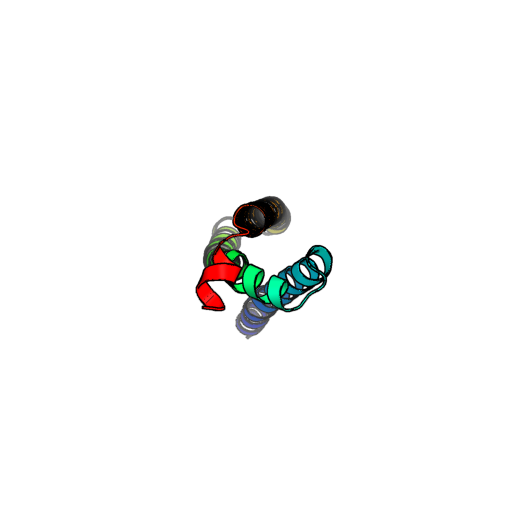7.56 98 TYR A O 1
ATOM 810 N N . VAL A 1 99 ? -22.314 2.976 9.568 1.00 80.00 99 VAL A N 1
ATOM 811 C CA . VAL A 1 99 ? -23.516 2.131 9.642 1.00 80.00 99 VAL A CA 1
ATOM 812 C C . VAL A 1 99 ? -23.598 1.426 10.995 1.00 80.00 99 VAL A C 1
ATOM 814 O O . VAL A 1 99 ? -24.652 1.485 11.628 1.00 80.00 99 VAL A O 1
ATOM 817 N N . LEU A 1 100 ? -22.500 0.849 11.488 1.00 78.56 100 LEU A N 1
ATOM 818 C CA . LEU A 1 100 ? -22.459 0.202 12.805 1.00 78.56 100 LEU A CA 1
ATOM 819 C C . LEU A 1 100 ? -22.781 1.190 13.935 1.00 78.56 100 LEU A C 1
ATOM 821 O O . LEU A 1 100 ? -23.623 0.896 14.781 1.00 78.56 100 LEU A O 1
ATOM 825 N N . SER A 1 101 ? -22.237 2.412 13.884 1.00 75.12 101 SER A N 1
ATOM 826 C CA . SER A 1 101 ? -22.561 3.464 14.864 1.00 75.12 101 SER A CA 1
ATOM 827 C C . SER A 1 101 ? -24.039 3.892 14.844 1.00 75.12 101 SER A C 1
ATOM 829 O O . SER A 1 101 ? -24.575 4.385 15.841 1.00 75.12 101 SER A O 1
ATOM 831 N N . LYS A 1 102 ? -24.715 3.737 13.697 1.00 75.25 102 LYS A N 1
ATOM 832 C CA . LYS A 1 102 ? -26.148 4.012 13.538 1.00 75.25 102 LYS A CA 1
ATOM 833 C C . LYS A 1 102 ? -27.015 2.851 14.010 1.00 75.25 102 LYS A C 1
ATOM 835 O O . LYS A 1 102 ? -28.123 3.117 14.466 1.00 75.25 102 LYS A O 1
ATOM 840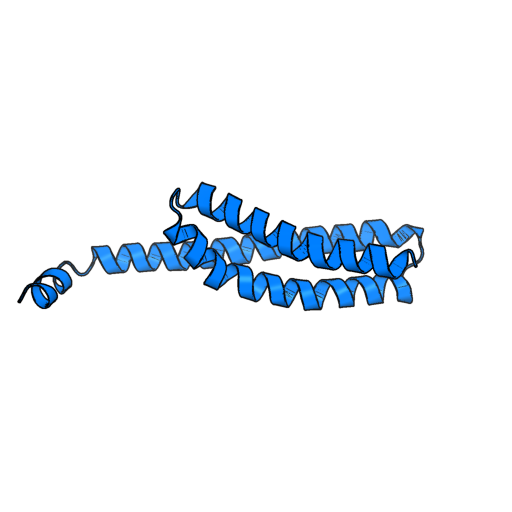 N N . LEU A 1 103 ? -26.538 1.614 13.883 1.00 76.69 103 LEU A N 1
ATOM 841 C CA . LEU A 1 103 ? -27.226 0.420 14.371 1.00 76.69 103 LEU A CA 1
ATOM 842 C C . LEU A 1 103 ? -27.188 0.356 15.901 1.00 76.69 103 LEU A C 1
ATOM 844 O O . LEU A 1 103 ? -28.244 0.228 16.510 1.00 76.69 103 LEU A O 1
ATOM 848 N N . ASP A 1 104 ? -26.023 0.592 16.510 1.00 71.94 104 ASP A N 1
ATOM 849 C CA . ASP A 1 104 ? -25.858 0.664 17.970 1.00 71.94 104 ASP A CA 1
ATOM 850 C C . ASP A 1 104 ? -26.801 1.705 18.606 1.00 71.94 104 ASP A C 1
ATOM 852 O O . ASP A 1 104 ? -27.558 1.418 19.529 1.00 71.94 104 ASP A O 1
ATOM 856 N N . LYS A 1 105 ? -26.886 2.903 18.012 1.00 68.38 105 LYS A N 1
ATOM 857 C CA . LYS A 1 105 ? -27.800 3.959 18.481 1.00 68.38 105 LYS A CA 1
ATOM 858 C C . LYS A 1 105 ? -29.287 3.675 18.252 1.00 68.38 105 LYS A C 1
ATOM 860 O O . LYS A 1 105 ? -30.117 4.398 18.806 1.00 68.38 105 LYS A O 1
ATOM 865 N N . LYS A 1 106 ? -29.642 2.724 17.384 1.00 67.12 106 LYS A N 1
ATOM 866 C CA . LYS A 1 106 ? -31.037 2.455 17.002 1.00 67.12 106 LYS A CA 1
ATOM 867 C C . LYS A 1 106 ? -31.678 1.339 17.833 1.00 67.12 106 LYS A C 1
ATOM 869 O O . LYS A 1 106 ? -32.905 1.318 17.893 1.00 67.12 106 LYS A O 1
ATOM 874 N N . ASP A 1 107 ? -30.891 0.514 18.527 1.00 59.06 107 ASP A N 1
ATOM 875 C CA . ASP A 1 107 ? -31.374 -0.546 19.423 1.00 59.06 107 ASP A CA 1
ATOM 876 C C . ASP A 1 107 ? -31.070 -0.267 20.914 1.00 59.06 107 ASP A C 1
ATOM 878 O O . ASP A 1 107 ? -30.248 -0.944 21.529 1.00 59.06 107 ASP A O 1
ATOM 882 N N . PRO A 1 108 ? -31.796 0.656 21.574 1.00 60.59 108 PRO A N 1
ATOM 883 C CA . PRO A 1 108 ? -31.710 0.848 23.027 1.00 60.59 108 PRO A CA 1
ATOM 884 C C . PRO A 1 108 ? -32.256 -0.338 23.858 1.00 60.59 108 PRO A C 1
ATOM 886 O O . PRO A 1 108 ? -32.280 -0.264 25.081 1.00 60.59 108 PRO A O 1
ATOM 889 N N . ASN A 1 109 ? -32.712 -1.434 23.231 1.00 56.81 109 ASN A N 1
ATOM 890 C CA . ASN A 1 109 ? -33.267 -2.610 23.918 1.00 56.81 109 ASN A CA 1
ATOM 891 C C . ASN A 1 109 ? -32.267 -3.768 24.114 1.00 56.81 109 ASN A C 1
ATOM 893 O O . ASN A 1 109 ? -32.605 -4.714 24.823 1.00 56.81 109 ASN A O 1
ATOM 897 N N . LEU A 1 110 ? -31.051 -3.731 23.544 1.00 57.09 110 LEU A N 1
ATOM 898 C CA . LEU A 1 110 ? -30.058 -4.798 23.779 1.00 57.09 110 LEU A CA 1
ATOM 899 C C . LEU A 1 110 ? -29.362 -4.696 25.150 1.00 57.09 110 LEU A C 1
ATOM 901 O O . LEU A 1 110 ? -29.037 -5.732 25.730 1.00 57.09 110 LEU A O 1
ATOM 905 N N . GLU A 1 111 ? -29.216 -3.494 25.721 1.00 53.59 111 GLU A N 1
ATOM 906 C CA . GLU A 1 111 ? -28.710 -3.323 27.098 1.00 53.59 111 GLU A CA 1
ATOM 907 C C . GLU A 1 111 ? -29.660 -3.934 28.145 1.00 53.59 111 GLU A C 1
ATOM 909 O O . GLU A 1 111 ? -29.218 -4.437 29.179 1.00 53.59 111 GLU A O 1
ATOM 914 N N . VAL A 1 112 ? -30.967 -3.957 27.860 1.00 55.47 112 VAL A N 1
ATOM 915 C CA . VAL A 1 112 ? -32.004 -4.481 28.767 1.00 55.47 112 VAL A CA 1
ATOM 916 C C . VAL A 1 112 ? -32.011 -6.015 28.805 1.00 55.47 112 VAL A C 1
ATOM 918 O O . VAL A 1 112 ? -32.425 -6.601 29.798 1.00 55.47 112 VAL A O 1
ATOM 921 N N . ILE A 1 113 ? -31.517 -6.681 27.754 1.00 52.94 113 ILE A N 1
ATOM 922 C CA . ILE A 1 113 ? -31.482 -8.153 27.673 1.00 52.94 113 ILE A CA 1
ATOM 923 C C . ILE A 1 113 ? -30.165 -8.715 28.235 1.00 52.94 113 ILE A C 1
ATOM 925 O O . ILE A 1 113 ? -30.143 -9.842 28.710 1.00 52.94 113 ILE A O 1
ATOM 929 N N . GLN A 1 114 ? -29.070 -7.946 28.220 1.00 50.38 114 GLN A N 1
ATOM 930 C CA . GLN A 1 114 ? -27.786 -8.368 28.807 1.00 50.38 114 GLN A CA 1
ATOM 931 C C . GLN A 1 114 ? -27.652 -8.056 30.307 1.00 50.38 114 GLN A C 1
ATOM 933 O O . GLN A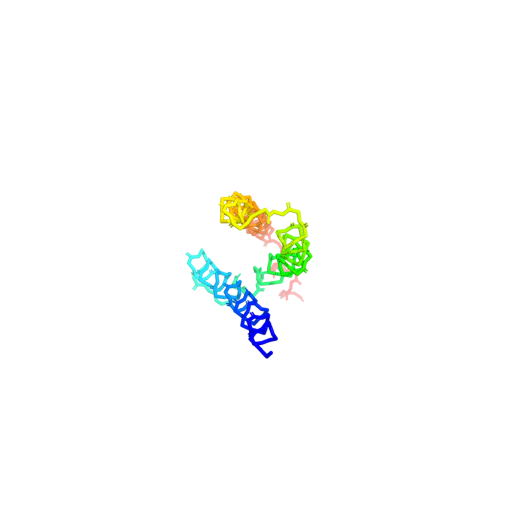 1 114 ? -26.718 -8.535 30.948 1.00 50.38 114 GLN A O 1
ATOM 938 N N . SER A 1 115 ? -28.569 -7.265 30.870 1.00 46.19 115 SER A N 1
ATOM 939 C CA . SER A 1 115 ? -28.639 -6.949 32.304 1.00 46.19 115 SER A CA 1
ATOM 940 C C . SER A 1 115 ? -29.765 -7.685 33.054 1.00 46.19 115 SER A C 1
ATOM 942 O O . SER A 1 115 ? -29.963 -7.422 34.243 1.00 46.19 115 SER A O 1
ATOM 944 N N . ALA A 1 116 ? -30.463 -8.617 32.390 1.00 45.22 116 ALA A N 1
ATOM 945 C CA . ALA A 1 116 ? -31.488 -9.504 32.953 1.00 45.22 116 ALA A CA 1
ATOM 946 C C . ALA A 1 116 ? -31.023 -10.968 32.929 1.00 45.22 116 ALA A C 1
ATOM 948 O O . ALA A 1 116 ? -31.339 -11.693 33.900 1.00 45.22 116 ALA A O 1
#

Radius of gyration: 19.73 Å; chains: 1; bounding box: 58×20×55 Å

pLDDT: mean 72.09, std 10.83, range [45.22, 88.62]

Foldseek 3Di:
DVVVVVVVCCLVCVLVVLLVVLQVVQCVPVVDPVSSVLCCVQQVVVLVVCCVVVPVVLVCCLVPPNDPVCSVVSVVVVVVVSVVVSVVSSVVSVVVVVVVVVVVVVCPPVVVVVVD

InterPro domains:
  IPR007248 Mpv17/PMP22 [PF04117] (27-87)
  IPR007248 Mpv17/PMP22 [PTHR11266] (2-88)